Protein AF-A0A455UG55-F1 (afdb_monomer_lite)

pLDDT: mean 79.43, std 14.56, range [36.78, 97.62]

Foldseek 3Di:
DVVVVVVLLVVQLVLVVVVLVVVVDVVSNVVVVVQLPDQLQHSNNDDDDPVCVPLVVVLSVVLVVLSVQLVVCVPPVVVSNVVSVVVSSCSNPPCSVVSVDDD

Radius of gyration: 14.5 Å; chains: 1; bounding box: 33×28×46 Å

Structure (mmCIF, N/CA/C/O backbone):
data_AF-A0A455UG55-F1
#
_entry.id   AF-A0A455UG55-F1
#
loop_
_atom_site.group_PDB
_atom_site.id
_atom_site.type_symbol
_atom_site.label_atom_id
_atom_site.label_alt_id
_atom_site.label_comp_id
_atom_site.label_asym_id
_atom_site.label_entity_id
_atom_site.label_seq_id
_atom_site.pdbx_PDB_ins_code
_atom_site.Cartn_x
_atom_site.Cartn_y
_atom_site.Cartn_z
_atom_site.occupancy
_atom_site.B_iso_or_equiv
_atom_site.auth_seq_id
_atom_site.auth_comp_id
_atom_site.auth_asym_id
_atom_site.auth_atom_id
_atom_site.pdbx_PDB_model_num
ATOM 1 N N . MET A 1 1 ? 17.980 0.958 -9.194 1.00 69.69 1 MET A N 1
ATOM 2 C CA . MET A 1 1 ? 16.726 0.308 -9.623 1.00 69.69 1 MET A CA 1
ATOM 3 C C . MET A 1 1 ? 16.482 -0.953 -8.818 1.00 69.69 1 MET A C 1
ATOM 5 O O . MET A 1 1 ? 15.666 -0.880 -7.921 1.00 69.69 1 MET A O 1
ATOM 9 N N . GLU A 1 2 ? 17.224 -2.048 -9.005 1.00 73.00 2 GLU A N 1
ATOM 10 C CA . GLU A 1 2 ? 17.008 -3.285 -8.218 1.00 73.00 2 GLU A CA 1
ATOM 11 C C . GLU A 1 2 ? 17.113 -3.068 -6.691 1.00 73.00 2 GLU A C 1
ATOM 13 O O . GLU A 1 2 ? 16.204 -3.415 -5.941 1.00 73.00 2 GLU A O 1
ATOM 18 N N . SER A 1 3 ? 18.165 -2.381 -6.221 1.00 83.06 3 SER A N 1
ATOM 19 C CA . SER A 1 3 ? 18.299 -2.010 -4.799 1.00 83.06 3 SER A CA 1
ATOM 20 C C . SER A 1 3 ? 17.151 -1.130 -4.288 1.00 83.06 3 SER A C 1
ATOM 22 O O . SER A 1 3 ? 16.784 -1.239 -3.120 1.00 83.06 3 SER A O 1
ATOM 24 N N . ASP A 1 4 ? 16.598 -0.260 -5.136 1.00 83.62 4 ASP A N 1
ATOM 25 C CA . ASP A 1 4 ? 15.487 0.622 -4.760 1.00 83.62 4 ASP A CA 1
ATOM 26 C C . ASP A 1 4 ? 14.188 -0.183 -4.636 1.00 83.62 4 ASP A C 1
ATOM 28 O O . ASP A 1 4 ? 13.393 0.061 -3.734 1.00 83.62 4 ASP A O 1
ATOM 32 N N . ILE A 1 5 ? 13.993 -1.181 -5.506 1.00 80.81 5 ILE A N 1
ATOM 33 C CA . ILE A 1 5 ? 12.843 -2.086 -5.449 1.00 80.81 5 ILE A CA 1
ATOM 34 C C . ILE A 1 5 ? 12.898 -2.961 -4.191 1.00 80.81 5 ILE A C 1
ATOM 36 O O . ILE A 1 5 ? 11.881 -3.126 -3.514 1.00 80.81 5 ILE A O 1
ATOM 40 N N . ASN A 1 6 ? 14.075 -3.480 -3.836 1.00 81.75 6 ASN A N 1
ATOM 41 C CA . ASN A 1 6 ? 14.252 -4.248 -2.601 1.00 81.75 6 ASN A CA 1
ATOM 42 C C . ASN A 1 6 ? 13.934 -3.389 -1.371 1.00 81.75 6 ASN A C 1
ATOM 44 O O . ASN A 1 6 ? 13.143 -3.794 -0.520 1.00 81.75 6 ASN A O 1
ATOM 48 N N . GLN A 1 7 ? 14.465 -2.164 -1.320 1.00 87.50 7 GLN A N 1
ATOM 49 C CA . GLN A 1 7 ? 14.166 -1.233 -0.235 1.00 87.50 7 GLN A CA 1
ATOM 50 C C . GLN A 1 7 ? 12.671 -0.884 -0.172 1.00 87.50 7 GLN A C 1
ATOM 52 O O . GLN A 1 7 ? 12.086 -0.828 0.910 1.00 87.50 7 GLN A O 1
ATOM 57 N N . TRP A 1 8 ? 12.027 -0.672 -1.322 1.00 88.94 8 TRP A N 1
ATOM 58 C CA . TRP A 1 8 ? 10.591 -0.414 -1.372 1.00 88.94 8 TRP A CA 1
ATOM 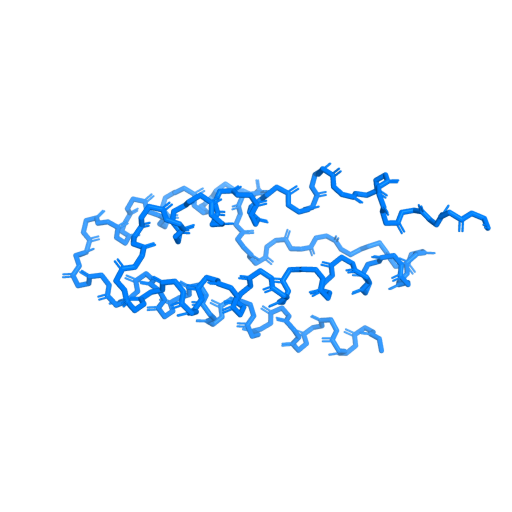59 C C . TRP A 1 8 ? 9.773 -1.619 -0.896 1.00 88.94 8 TRP A C 1
ATOM 61 O O . TRP A 1 8 ? 8.800 -1.441 -0.168 1.00 88.94 8 TRP A O 1
ATOM 71 N N . SER A 1 9 ? 10.186 -2.841 -1.236 1.00 84.25 9 SER A N 1
ATOM 72 C CA . SER A 1 9 ? 9.519 -4.074 -0.797 1.00 84.25 9 SER A CA 1
ATOM 73 C C . SER A 1 9 ? 9.530 -4.217 0.727 1.00 84.25 9 SER A C 1
ATOM 75 O O . SER A 1 9 ? 8.508 -4.570 1.320 1.00 84.25 9 SER A O 1
ATOM 77 N N . GLU A 1 10 ? 10.644 -3.869 1.379 1.00 87.50 10 GLU A N 1
ATOM 78 C CA . GLU A 1 10 ? 10.733 -3.821 2.845 1.00 87.50 10 GLU A CA 1
ATOM 79 C C . GLU A 1 10 ? 9.774 -2.780 3.443 1.00 87.50 10 GLU A C 1
ATOM 81 O O . GLU A 1 10 ? 9.049 -3.071 4.398 1.00 87.50 10 GLU A O 1
ATOM 86 N N . LEU A 1 11 ? 9.721 -1.575 2.861 1.00 90.75 11 LEU A N 1
ATOM 87 C CA . 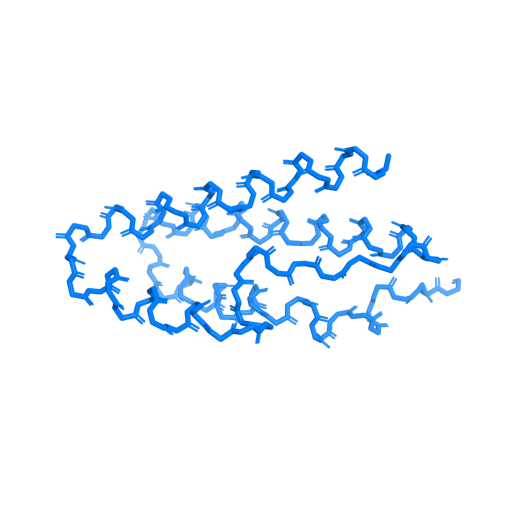LEU A 1 11 ? 8.807 -0.512 3.296 1.00 90.75 11 LEU A CA 1
ATOM 88 C C . LEU A 1 11 ? 7.339 -0.910 3.124 1.00 90.75 11 LEU A C 1
ATOM 90 O O . LEU A 1 11 ? 6.520 -0.656 4.006 1.00 90.75 11 LEU A O 1
ATOM 94 N N . ASN A 1 12 ? 7.015 -1.556 2.009 1.00 88.25 12 ASN A N 1
ATOM 95 C CA . ASN A 1 12 ? 5.689 -2.066 1.708 1.00 88.25 12 ASN A CA 1
ATOM 96 C C . ASN A 1 12 ? 5.251 -3.108 2.750 1.00 88.25 12 ASN A C 1
ATOM 98 O O . ASN A 1 12 ? 4.200 -2.952 3.375 1.00 88.25 12 ASN A O 1
ATOM 102 N N . ALA A 1 13 ? 6.093 -4.107 3.032 1.00 87.12 13 ALA A N 1
ATOM 103 C CA . ALA A 1 13 ? 5.811 -5.098 4.071 1.00 87.12 13 ALA A CA 1
ATOM 104 C C . ALA A 1 13 ? 5.573 -4.436 5.442 1.00 87.12 13 ALA A C 1
ATOM 106 O O . ALA A 1 13 ? 4.623 -4.773 6.155 1.00 87.12 13 ALA A O 1
ATOM 107 N N . HIS A 1 14 ? 6.393 -3.441 5.787 1.00 90.50 14 HIS A N 1
ATOM 108 C CA . HIS A 1 14 ? 6.267 -2.702 7.040 1.00 90.50 14 HIS A CA 1
ATOM 109 C C . HIS A 1 14 ? 4.956 -1.902 7.129 1.00 90.50 14 HIS A C 1
ATOM 111 O O . HIS A 1 14 ? 4.278 -1.942 8.158 1.00 90.50 14 HIS A O 1
ATOM 117 N N . PHE A 1 15 ? 4.561 -1.214 6.052 1.00 91.12 15 PHE A N 1
ATOM 118 C CA . PHE A 1 15 ? 3.306 -0.461 5.981 1.00 91.12 15 PHE A CA 1
ATOM 119 C C . PHE A 1 15 ? 2.092 -1.359 6.250 1.00 91.12 15 PHE A C 1
ATOM 121 O O . PHE A 1 15 ? 1.252 -1.041 7.097 1.00 91.12 15 PHE A O 1
ATOM 128 N N . HIS A 1 16 ? 2.031 -2.515 5.587 1.00 89.44 16 HIS A N 1
ATOM 129 C CA . HIS A 1 16 ? 0.944 -3.473 5.775 1.00 89.44 16 HIS A CA 1
ATOM 130 C C . HIS A 1 16 ? 0.912 -4.060 7.192 1.00 89.44 16 HIS A C 1
ATOM 132 O O . HIS A 1 16 ? -0.176 -4.177 7.763 1.00 89.44 16 HIS A O 1
ATOM 138 N N . SER A 1 17 ? 2.073 -4.375 7.783 1.00 86.81 17 SER A N 1
ATOM 139 C CA . SER A 1 17 ? 2.144 -4.869 9.167 1.00 86.81 17 SER A CA 1
ATOM 140 C C . SER A 1 17 ? 1.556 -3.860 10.148 1.00 86.81 17 SER A C 1
ATOM 142 O O . SER A 1 17 ? 0.672 -4.215 10.921 1.00 86.81 17 SER A O 1
ATOM 144 N N . ILE A 1 18 ? 1.956 -2.583 10.062 1.00 90.44 18 ILE A N 1
ATOM 145 C CA . ILE A 1 18 ? 1.463 -1.536 10.972 1.00 90.44 18 ILE A CA 1
ATOM 146 C C . ILE A 1 18 ? -0.063 -1.432 10.928 1.00 90.44 18 ILE A C 1
ATOM 148 O O . ILE A 1 18 ? -0.703 -1.301 11.974 1.00 90.44 18 ILE A O 1
ATOM 152 N N . ILE A 1 19 ? -0.663 -1.489 9.734 1.00 87.31 19 ILE A N 1
ATOM 153 C CA . ILE A 1 19 ? -2.121 -1.421 9.593 1.00 87.31 19 ILE A CA 1
ATOM 154 C C . ILE A 1 19 ? -2.776 -2.585 10.336 1.00 87.31 19 ILE A C 1
ATOM 156 O O . ILE A 1 19 ? -3.702 -2.354 11.111 1.00 87.31 19 ILE A O 1
ATOM 160 N N . ILE A 1 20 ? -2.285 -3.812 10.145 1.00 84.38 20 ILE A N 1
ATOM 161 C CA . ILE A 1 20 ? -2.833 -5.012 10.791 1.00 84.38 20 ILE A CA 1
ATOM 162 C C . ILE A 1 20 ? -2.664 -4.932 12.314 1.00 84.38 20 ILE A C 1
ATOM 164 O O . ILE A 1 20 ? -3.633 -5.133 13.051 1.00 84.38 20 ILE A O 1
ATOM 168 N N . ASP A 1 21 ? -1.469 -4.570 12.779 1.00 84.44 21 ASP A N 1
ATOM 169 C CA . ASP A 1 21 ? -1.125 -4.476 14.201 1.00 84.44 21 ASP A CA 1
ATOM 170 C C . ASP A 1 21 ? -1.959 -3.403 14.923 1.00 84.44 21 ASP A C 1
ATOM 172 O O . ASP A 1 21 ? -2.332 -3.564 16.089 1.00 84.44 21 ASP A O 1
ATOM 176 N N . SER A 1 22 ? -2.334 -2.326 14.221 1.00 84.50 22 SER A N 1
ATOM 177 C CA . SER A 1 22 ? -3.141 -1.231 14.777 1.00 84.50 22 SER A CA 1
ATOM 178 C C . SER A 1 22 ? -4.605 -1.593 15.071 1.00 84.50 22 SER A C 1
ATOM 180 O O . SER A 1 22 ? -5.263 -0.891 15.838 1.00 84.50 22 SER A O 1
ATOM 182 N N . ILE A 1 23 ? -5.128 -2.692 14.508 1.00 79.94 23 ILE A N 1
ATOM 183 C CA . ILE A 1 23 ? -6.534 -3.107 14.672 1.00 79.94 23 ILE A CA 1
ATOM 184 C C . ILE A 1 23 ? -6.817 -3.580 16.111 1.00 79.94 23 ILE A C 1
ATOM 186 O O . ILE A 1 23 ? -7.965 -3.559 16.557 1.00 79.94 23 ILE A O 1
ATOM 190 N N . GLY A 1 24 ? -5.793 -4.022 16.854 1.00 73.56 24 GLY A N 1
ATOM 191 C CA . GLY A 1 24 ? -5.934 -4.473 18.246 1.00 73.56 24 GLY A CA 1
ATOM 192 C C . GLY A 1 24 ? -6.777 -5.745 18.429 1.00 73.56 24 GLY A C 1
ATOM 193 O O . GLY A 1 24 ? -7.130 -6.093 19.555 1.00 73.56 24 GLY A O 1
ATOM 194 N N . SER A 1 25 ? -7.109 -6.450 17.338 1.00 76.81 25 SER A N 1
ATOM 195 C CA . SER A 1 25 ? -7.880 -7.697 17.340 1.00 76.81 25 SER A CA 1
ATOM 196 C C . SER A 1 25 ? -7.061 -8.836 16.742 1.00 76.81 25 SER A C 1
ATOM 198 O O . SER A 1 25 ? -6.901 -8.927 15.523 1.00 76.81 25 SER A O 1
ATOM 200 N N . GLY A 1 26 ? -6.597 -9.748 17.601 1.00 71.38 26 GLY A N 1
ATOM 201 C CA . GLY A 1 26 ? -5.838 -10.930 17.175 1.00 71.38 26 GLY A CA 1
ATOM 202 C C . GLY A 1 26 ? -6.605 -11.824 16.193 1.00 71.38 26 GLY A C 1
ATOM 203 O O . GLY A 1 26 ? -6.009 -12.409 15.302 1.00 71.38 26 GLY A O 1
ATOM 204 N N . VAL A 1 27 ? -7.941 -11.854 16.268 1.00 75.69 27 VAL A N 1
ATOM 205 C CA . VAL A 1 27 ? -8.780 -12.641 15.345 1.00 75.69 27 VAL A CA 1
ATOM 206 C C . VAL A 1 27 ? -8.726 -12.094 13.915 1.00 75.69 27 VAL A C 1
ATOM 208 O O . VAL A 1 27 ? -8.710 -12.869 12.958 1.00 75.69 27 VAL A O 1
ATOM 211 N N . VAL A 1 28 ? -8.704 -10.765 13.762 1.00 73.44 28 VAL A N 1
ATOM 212 C CA . VAL A 1 28 ? -8.592 -10.116 12.446 1.00 73.44 28 VAL A CA 1
ATOM 213 C C . VAL A 1 28 ? -7.183 -10.306 11.891 1.00 73.44 28 VAL A C 1
ATOM 215 O O . VAL A 1 28 ? -7.046 -10.685 10.730 1.00 73.44 28 VAL A O 1
ATOM 218 N N . ALA A 1 29 ? -6.157 -10.136 12.729 1.00 72.38 29 ALA A N 1
ATOM 219 C CA . ALA A 1 29 ? -4.771 -10.399 12.348 1.00 72.38 29 ALA A CA 1
ATOM 220 C C . ALA A 1 29 ? -4.578 -11.849 11.867 1.00 72.38 29 ALA A C 1
ATOM 222 O O . ALA A 1 29 ? -4.053 -12.067 10.780 1.00 72.38 29 ALA A O 1
ATOM 223 N N . ASP A 1 30 ? -5.111 -12.833 12.596 1.00 71.81 30 ASP A N 1
ATOM 224 C CA . ASP A 1 30 ? -5.050 -14.249 12.222 1.00 71.81 30 ASP A CA 1
ATOM 225 C C . ASP A 1 30 ? -5.787 -14.554 10.908 1.00 71.81 30 ASP A C 1
ATOM 227 O O . ASP A 1 30 ? -5.355 -15.399 10.120 1.00 71.81 30 ASP A O 1
ATOM 231 N N . ALA A 1 31 ? -6.925 -13.899 10.656 1.00 73.44 31 ALA A N 1
ATOM 232 C CA . ALA A 1 31 ? -7.664 -14.061 9.404 1.00 73.44 31 ALA A CA 1
ATOM 233 C C . ALA A 1 31 ? -6.888 -13.498 8.206 1.00 73.44 31 ALA A C 1
ATOM 235 O O . ALA A 1 31 ? -6.846 -14.142 7.156 1.00 73.44 31 ALA A O 1
ATOM 236 N N . ILE A 1 32 ? -6.241 -12.343 8.379 1.00 72.31 32 ILE A N 1
ATOM 237 C CA . ILE A 1 32 ? -5.397 -11.726 7.352 1.00 72.31 32 ILE A CA 1
ATOM 238 C C . ILE A 1 32 ? -4.133 -12.562 7.124 1.00 72.31 32 ILE A C 1
ATOM 240 O O . ILE A 1 32 ? -3.807 -12.855 5.979 1.00 72.31 32 ILE A O 1
ATOM 244 N N . ALA A 1 33 ? -3.473 -13.032 8.185 1.00 69.75 33 ALA A N 1
ATOM 245 C CA . ALA A 1 33 ? -2.292 -13.890 8.083 1.00 69.75 33 ALA A CA 1
ATOM 246 C C . ALA A 1 33 ? -2.586 -15.186 7.310 1.00 69.75 33 ALA A C 1
ATOM 248 O O . ALA A 1 33 ? -1.807 -15.587 6.449 1.00 69.75 33 ALA A O 1
ATOM 249 N N . ARG A 1 34 ? -3.750 -15.811 7.543 1.00 65.06 34 ARG A N 1
ATOM 250 C CA . ARG A 1 34 ? -4.195 -16.974 6.756 1.00 65.06 34 ARG A CA 1
ATOM 251 C C . ARG A 1 34 ? -4.443 -16.637 5.286 1.00 65.06 34 ARG A C 1
ATOM 253 O O . ARG A 1 34 ? -4.114 -17.452 4.431 1.00 65.06 34 ARG A O 1
ATOM 260 N N . ASN A 1 35 ? -5.005 -15.465 4.990 1.00 63.91 35 ASN A N 1
ATOM 261 C CA . ASN A 1 35 ? -5.225 -15.010 3.615 1.00 63.91 35 ASN A CA 1
ATOM 262 C C . ASN A 1 35 ? -3.898 -14.735 2.882 1.00 63.91 35 ASN A C 1
ATOM 264 O O . ASN A 1 35 ? -3.738 -15.124 1.729 1.00 63.91 35 ASN A O 1
ATOM 268 N N . ASN A 1 36 ? -2.926 -14.149 3.582 1.00 63.34 36 ASN A N 1
ATOM 269 C CA . ASN A 1 36 ? -1.581 -13.885 3.069 1.00 63.34 36 ASN A CA 1
ATOM 270 C C . ASN A 1 36 ? -0.725 -15.160 2.954 1.00 63.34 36 ASN A C 1
ATOM 272 O O . ASN A 1 36 ? 0.351 -15.125 2.376 1.00 63.34 36 ASN A O 1
ATOM 276 N N . HIS A 1 37 ? -1.178 -16.306 3.470 1.00 51.91 37 HIS A N 1
ATOM 277 C CA . HIS A 1 37 ? -0.454 -17.573 3.330 1.00 51.91 37 HIS A CA 1
ATOM 278 C C . HIS A 1 37 ? -0.611 -18.219 1.942 1.00 51.91 37 HIS A C 1
ATOM 280 O O . HIS A 1 37 ? -0.003 -19.257 1.673 1.00 51.91 37 HIS A O 1
ATOM 286 N N . LEU A 1 38 ? -1.415 -17.618 1.058 1.00 43.03 38 LEU A N 1
ATOM 287 C CA . LEU A 1 38 ? -1.465 -17.992 -0.347 1.00 43.03 38 LEU A CA 1
ATOM 288 C C . LEU A 1 38 ? -0.280 -17.340 -1.083 1.00 43.03 38 LEU A C 1
ATOM 290 O O . LEU A 1 38 ? -0.203 -16.106 -1.123 1.00 43.03 38 LEU A O 1
ATOM 294 N N . PRO A 1 39 ? 0.623 -18.130 -1.699 1.00 36.78 39 PRO A N 1
ATOM 295 C CA . PRO A 1 39 ? 1.614 -17.569 -2.609 1.00 36.78 39 PRO A CA 1
ATOM 296 C C . PRO A 1 39 ? 0.834 -16.824 -3.701 1.00 36.78 39 PRO A C 1
ATOM 298 O O . PRO A 1 39 ? -0.223 -17.303 -4.105 1.00 36.78 39 PRO A O 1
ATOM 301 N N . PHE A 1 40 ? 1.293 -15.648 -4.129 1.00 40.25 40 PHE A N 1
ATOM 302 C CA . PHE A 1 40 ? 0.611 -14.716 -5.056 1.00 40.25 40 PHE A CA 1
ATOM 303 C C . PHE A 1 40 ? -0.430 -13.748 -4.457 1.00 40.25 40 PHE A C 1
ATOM 305 O O . PHE A 1 40 ? -0.851 -12.842 -5.170 1.00 40.25 40 PHE A O 1
ATOM 312 N N . ALA A 1 41 ? -0.841 -13.884 -3.188 1.00 41.94 41 ALA A N 1
ATOM 313 C CA . ALA A 1 41 ? -1.805 -12.965 -2.549 1.00 41.94 41 ALA A CA 1
ATOM 314 C C . ALA A 1 41 ? -1.195 -12.076 -1.453 1.00 41.94 41 ALA A C 1
ATOM 316 O O . ALA A 1 41 ? -1.861 -11.183 -0.926 1.00 41.94 41 ALA A O 1
ATOM 317 N N . ALA A 1 42 ? 0.049 -12.346 -1.074 1.00 53.81 42 ALA A N 1
ATOM 318 C CA . ALA A 1 42 ? 0.720 -11.643 -0.003 1.00 53.81 42 ALA A CA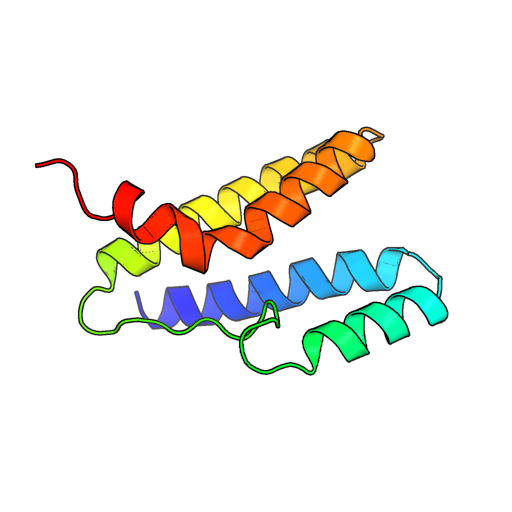 1
ATOM 319 C C . ALA A 1 42 ? 1.344 -10.340 -0.523 1.00 53.81 42 ALA A C 1
ATOM 321 O O . ALA A 1 42 ? 1.925 -10.309 -1.608 1.00 53.81 42 ALA A O 1
ATOM 322 N N . ALA A 1 43 ? 1.215 -9.259 0.253 1.00 53.09 43 ALA A N 1
ATOM 323 C CA . ALA A 1 43 ? 1.748 -7.942 -0.106 1.00 53.09 43 ALA A CA 1
ATOM 324 C C . ALA A 1 43 ? 3.272 -7.955 -0.354 1.00 53.09 43 ALA A C 1
ATOM 326 O O . ALA A 1 43 ? 3.793 -7.069 -1.016 1.00 53.09 43 ALA A O 1
ATOM 327 N N . ASP A 1 44 ? 3.975 -8.963 0.160 1.00 56.06 44 ASP A N 1
ATOM 328 C CA . ASP A 1 44 ? 5.416 -9.194 0.039 1.00 56.06 44 ASP A CA 1
ATOM 329 C C . ASP A 1 44 ? 5.823 -10.017 -1.203 1.00 56.06 44 ASP A C 1
ATOM 331 O O . ASP A 1 44 ? 7.010 -10.140 -1.497 1.00 56.06 44 ASP A O 1
ATOM 335 N N . SER A 1 45 ? 4.869 -10.563 -1.963 1.00 56.31 45 SER A N 1
ATOM 336 C CA . SER A 1 45 ? 5.130 -11.392 -3.146 1.00 56.31 45 SER A CA 1
ATOM 337 C C . SER A 1 45 ? 5.138 -10.552 -4.425 1.00 56.31 45 SER A C 1
ATOM 339 O O . SER A 1 45 ? 4.287 -10.713 -5.302 1.00 56.31 45 SER A O 1
ATOM 341 N N . ILE A 1 46 ? 6.096 -9.632 -4.532 1.00 62.38 46 ILE A N 1
ATOM 342 C CA . ILE A 1 46 ? 6.289 -8.827 -5.742 1.00 62.38 46 ILE A CA 1
ATOM 343 C C . ILE A 1 46 ? 7.187 -9.613 -6.693 1.00 62.38 46 ILE A C 1
ATOM 345 O O . ILE A 1 46 ? 8.373 -9.798 -6.436 1.00 62.38 46 ILE A O 1
ATOM 349 N N . ILE A 1 47 ? 6.611 -10.087 -7.795 1.00 65.38 47 ILE A N 1
ATOM 350 C CA . ILE A 1 47 ? 7.386 -10.628 -8.912 1.00 65.38 47 ILE A CA 1
ATOM 351 C C . ILE A 1 47 ? 7.844 -9.433 -9.747 1.00 65.38 47 ILE A C 1
ATOM 353 O O . ILE A 1 47 ? 7.004 -8.699 -10.276 1.00 65.38 47 ILE A O 1
ATOM 357 N N . ILE A 1 48 ? 9.159 -9.237 -9.812 1.00 71.38 48 ILE A N 1
ATOM 358 C CA . ILE A 1 48 ? 9.805 -8.203 -10.621 1.00 71.38 48 ILE A CA 1
ATOM 359 C C . ILE A 1 48 ? 10.181 -8.833 -11.955 1.00 71.38 48 ILE A C 1
ATOM 361 O O . ILE A 1 48 ? 10.734 -9.932 -12.001 1.00 71.38 48 ILE A O 1
ATOM 365 N N . ASP A 1 49 ? 9.845 -8.136 -13.030 1.00 75.12 49 ASP A N 1
ATOM 366 C CA . ASP A 1 49 ? 10.312 -8.459 -14.369 1.00 75.12 49 ASP A CA 1
ATOM 367 C C . ASP A 1 49 ? 11.645 -7.739 -14.610 1.00 75.12 49 ASP A C 1
ATOM 369 O O . ASP A 1 49 ? 11.670 -6.536 -14.881 1.00 75.12 49 ASP A O 1
ATOM 373 N N . ASP A 1 50 ? 12.757 -8.462 -14.460 1.00 76.56 50 ASP A N 1
ATOM 374 C CA . ASP A 1 50 ? 14.105 -7.909 -14.648 1.00 76.56 50 ASP A CA 1
ATOM 375 C C . ASP A 1 50 ? 14.359 -7.456 -16.098 1.00 76.56 50 ASP A C 1
ATOM 377 O O . ASP A 1 50 ? 15.242 -6.627 -16.336 1.00 76.56 50 ASP A O 1
ATOM 381 N N . ASP A 1 51 ? 13.564 -7.945 -17.059 1.00 81.94 51 ASP A N 1
ATOM 382 C CA . ASP A 1 51 ? 13.642 -7.543 -18.465 1.00 81.94 51 ASP A CA 1
ATOM 383 C C . ASP A 1 51 ? 12.972 -6.172 -18.723 1.00 81.94 51 ASP A C 1
ATOM 385 O O . ASP A 1 51 ? 13.222 -5.558 -19.763 1.00 81.94 51 ASP A O 1
ATOM 389 N N . ASP A 1 52 ? 12.162 -5.654 -17.784 1.00 81.31 52 ASP A N 1
ATOM 390 C CA . ASP A 1 52 ? 11.437 -4.376 -17.905 1.00 81.31 52 ASP A CA 1
ATOM 391 C C . ASP A 1 52 ? 11.341 -3.614 -16.565 1.00 81.31 52 ASP A C 1
ATOM 393 O O . ASP A 1 52 ? 10.269 -3.322 -16.020 1.00 81.31 52 ASP A O 1
ATOM 397 N N . LEU A 1 53 ? 12.507 -3.254 -16.023 1.00 81.56 53 LEU A N 1
ATOM 398 C CA . LEU A 1 53 ? 12.612 -2.542 -14.746 1.00 81.56 53 LEU A CA 1
ATOM 399 C C . LEU A 1 53 ? 11.929 -1.162 -14.739 1.00 81.56 53 LEU A C 1
ATOM 401 O O . LEU A 1 53 ? 11.573 -0.670 -13.668 1.00 81.56 53 LE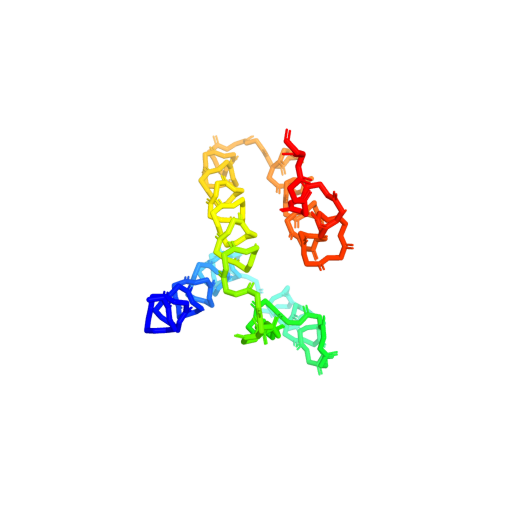U A O 1
ATOM 405 N N . GLU A 1 54 ? 11.757 -0.506 -15.892 1.00 82.94 54 GLU A N 1
ATOM 406 C CA . GLU A 1 54 ? 11.090 0.800 -15.960 1.00 82.94 54 GLU A CA 1
ATOM 407 C C . GLU A 1 54 ? 9.589 0.671 -15.679 1.00 82.94 54 GLU A C 1
ATOM 409 O O . GLU A 1 54 ? 9.054 1.394 -14.829 1.00 82.94 54 GLU A O 1
ATOM 414 N N . ARG A 1 55 ? 8.916 -0.282 -16.336 1.00 81.62 55 ARG A N 1
ATOM 415 C CA . ARG A 1 55 ? 7.503 -0.585 -16.083 1.00 81.62 55 ARG A CA 1
ATOM 416 C C . ARG A 1 55 ? 7.282 -1.010 -14.637 1.00 81.62 55 ARG A C 1
ATOM 418 O O . ARG A 1 55 ? 6.337 -0.553 -13.987 1.00 81.62 55 ARG A O 1
ATOM 425 N N . GLU A 1 56 ? 8.178 -1.841 -14.113 1.00 81.56 56 GLU A N 1
ATOM 426 C CA . GLU A 1 56 ? 8.148 -2.262 -12.715 1.00 81.56 56 GLU A CA 1
ATOM 427 C C . GLU A 1 56 ? 8.263 -1.063 -11.770 1.00 81.56 56 GLU A C 1
ATOM 429 O O . GLU A 1 56 ? 7.468 -0.931 -10.840 1.00 81.56 56 GLU A O 1
ATOM 434 N N . PHE A 1 57 ? 9.149 -0.109 -12.053 1.00 84.06 57 PHE A N 1
ATOM 435 C CA . PHE A 1 57 ? 9.277 1.099 -11.242 1.00 84.06 57 PHE A CA 1
ATOM 436 C C . PHE A 1 57 ? 8.014 1.977 -11.276 1.00 84.06 57 PHE A C 1
ATOM 438 O O . PHE A 1 57 ? 7.560 2.436 -10.224 1.00 84.06 57 PHE A O 1
ATOM 445 N N . LYS A 1 58 ? 7.389 2.164 -12.450 1.00 85.75 58 LYS A N 1
ATOM 446 C CA . LYS A 1 58 ? 6.109 2.894 -12.588 1.00 85.75 58 LYS A CA 1
ATOM 447 C C . LYS A 1 58 ? 4.995 2.231 -11.763 1.00 85.75 58 LYS A C 1
ATOM 449 O O . LYS A 1 58 ? 4.219 2.917 -11.092 1.00 85.75 58 LYS A O 1
ATOM 454 N N . LYS A 1 59 ? 4.953 0.895 -11.740 1.00 85.31 59 LYS A N 1
ATOM 455 C CA . LYS A 1 59 ? 4.019 0.115 -10.911 1.00 85.31 59 LYS A CA 1
ATOM 456 C C . LYS A 1 59 ? 4.219 0.385 -9.418 1.00 85.31 59 LYS A C 1
ATOM 458 O O . LYS A 1 59 ? 3.240 0.625 -8.708 1.00 85.31 59 LYS A O 1
ATOM 463 N N . LEU A 1 60 ? 5.466 0.408 -8.944 1.00 87.19 60 LEU A N 1
ATOM 464 C CA . LEU A 1 60 ? 5.770 0.704 -7.538 1.00 87.19 60 LEU A CA 1
ATOM 465 C C . LEU A 1 60 ? 5.438 2.153 -7.159 1.00 87.19 60 LEU A C 1
ATOM 467 O O . LEU A 1 60 ? 4.942 2.402 -6.062 1.00 87.19 60 LEU A O 1
ATOM 471 N N . GLN A 1 61 ? 5.634 3.112 -8.068 1.00 89.12 61 GLN A N 1
ATOM 472 C CA . GLN A 1 61 ? 5.221 4.503 -7.850 1.00 89.12 61 GLN A CA 1
ATOM 473 C C . GLN A 1 61 ? 3.704 4.627 -7.659 1.00 89.12 61 GLN A C 1
ATOM 475 O O . GLN A 1 61 ? 3.256 5.325 -6.746 1.00 89.12 61 GLN A O 1
ATOM 480 N N . LEU A 1 62 ? 2.908 3.919 -8.469 1.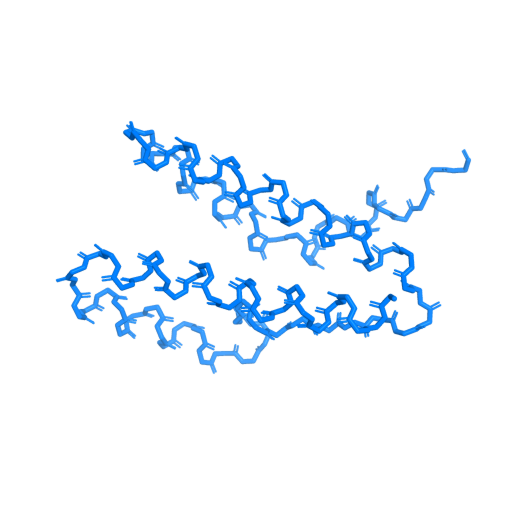00 90.31 62 LEU A N 1
ATOM 481 C CA . LEU A 1 62 ? 1.453 3.871 -8.308 1.00 90.31 62 LEU A CA 1
ATOM 482 C C . LEU A 1 62 ? 1.053 3.232 -6.968 1.00 90.31 62 LEU A C 1
ATOM 484 O O . LEU A 1 62 ? 0.199 3.767 -6.257 1.00 90.31 62 LEU A O 1
ATOM 488 N N . ALA A 1 63 ? 1.701 2.127 -6.590 1.00 90.50 63 ALA A N 1
ATOM 489 C CA . ALA A 1 63 ? 1.471 1.468 -5.305 1.00 90.50 63 ALA A CA 1
ATOM 490 C C . ALA A 1 63 ? 1.784 2.391 -4.120 1.00 90.50 63 ALA A C 1
ATOM 492 O O . ALA A 1 63 ? 0.967 2.516 -3.205 1.00 90.50 63 ALA A O 1
ATOM 493 N N . GLN A 1 64 ? 2.902 3.119 -4.179 1.00 93.31 64 GLN A N 1
ATOM 494 C CA . GLN A 1 64 ? 3.254 4.105 -3.163 1.00 93.31 64 GLN A CA 1
ATOM 495 C C . GLN A 1 64 ? 2.245 5.255 -3.099 1.00 93.31 64 GLN A C 1
ATOM 497 O O . GLN A 1 64 ? 1.867 5.686 -2.012 1.00 93.31 64 GLN A O 1
ATOM 502 N N . PHE A 1 65 ? 1.762 5.739 -4.244 1.00 95.12 65 PHE A N 1
ATOM 503 C CA . PHE A 1 65 ? 0.724 6.766 -4.263 1.00 95.12 65 PHE A CA 1
ATOM 504 C C . PHE A 1 65 ? -0.567 6.281 -3.586 1.00 95.12 65 PHE A C 1
ATOM 506 O O . PHE A 1 65 ? -1.179 7.020 -2.813 1.00 95.12 65 PHE A O 1
ATOM 513 N N . HIS A 1 66 ? -0.951 5.018 -3.796 1.00 94.75 66 HIS A N 1
ATOM 514 C CA . HIS A 1 66 ? -2.075 4.420 -3.077 1.00 94.75 66 HIS A CA 1
ATOM 515 C C . HIS A 1 66 ? -1.827 4.380 -1.561 1.00 94.75 66 HIS A C 1
ATOM 517 O O . HIS A 1 66 ? -2.745 4.727 -0.817 1.00 94.75 66 HIS A O 1
ATOM 523 N N . HIS A 1 67 ? -0.620 4.037 -1.087 1.00 95.38 67 HIS A N 1
ATOM 524 C CA . HIS A 1 67 ? -0.288 4.075 0.348 1.00 95.38 67 HIS A CA 1
ATOM 525 C C . HIS A 1 67 ? -0.545 5.451 0.970 1.00 95.38 67 HIS A C 1
ATOM 527 O O . HIS A 1 67 ? -1.172 5.537 2.027 1.00 95.38 67 HIS A O 1
ATOM 533 N N . GLU A 1 68 ? -0.141 6.530 0.296 1.00 97.19 68 GLU A N 1
ATOM 534 C CA . GLU A 1 68 ? -0.382 7.899 0.768 1.00 97.19 68 GLU A CA 1
ATOM 535 C C . GLU A 1 68 ? -1.882 8.215 0.870 1.00 97.19 68 GLU A C 1
ATOM 537 O O . GLU A 1 68 ? -2.348 8.773 1.868 1.00 97.19 68 GLU A O 1
ATOM 542 N N . LEU A 1 69 ? -2.672 7.818 -0.134 1.00 97.62 69 LEU A N 1
ATOM 543 C CA . LEU A 1 69 ? -4.124 8.020 -0.122 1.00 97.62 69 LEU A CA 1
ATOM 544 C C . LEU A 1 69 ? -4.815 7.196 0.970 1.00 97.62 69 LEU A C 1
ATOM 546 O O . LEU A 1 69 ? -5.730 7.697 1.633 1.00 97.62 69 LEU A O 1
ATOM 550 N N . ILE A 1 70 ? -4.380 5.951 1.175 1.00 96.25 70 ILE A N 1
ATOM 551 C CA . ILE A 1 70 ? -4.866 5.080 2.249 1.00 96.25 70 ILE A CA 1
ATOM 552 C C . ILE A 1 70 ? -4.565 5.736 3.595 1.00 96.25 70 ILE A C 1
ATOM 554 O O . ILE A 1 70 ? -5.483 5.938 4.387 1.00 96.25 70 ILE A O 1
ATOM 558 N N . PHE A 1 71 ? -3.317 6.150 3.824 1.00 95.62 71 PHE A N 1
ATOM 559 C CA . PHE A 1 71 ? -2.895 6.795 5.064 1.00 95.62 71 PHE A CA 1
ATOM 560 C C . PHE A 1 71 ? -3.707 8.059 5.372 1.00 95.62 71 PHE A C 1
ATOM 562 O O . PHE A 1 71 ? -4.161 8.253 6.501 1.00 95.62 71 PHE A O 1
ATOM 569 N N . GLN A 1 72 ? -3.956 8.903 4.369 1.00 96.75 72 GLN A N 1
ATOM 570 C CA . GLN A 1 72 ? -4.818 10.075 4.530 1.00 96.75 72 GLN A CA 1
ATOM 571 C C . GLN A 1 72 ? -6.251 9.687 4.925 1.00 96.75 72 GLN A C 1
ATOM 573 O O . GLN A 1 72 ? -6.833 10.320 5.808 1.00 96.75 72 GLN A O 1
ATOM 578 N N . SER A 1 73 ? -6.787 8.624 4.319 1.00 96.69 73 SER A N 1
ATOM 579 C CA . SER A 1 73 ? -8.152 8.133 4.555 1.00 96.69 73 SER A CA 1
ATOM 580 C C . SER A 1 73 ? -8.336 7.514 5.947 1.00 96.69 73 SER A C 1
ATOM 582 O O . SER A 1 73 ? -9.447 7.502 6.479 1.00 96.69 73 SER A O 1
ATOM 584 N N . LEU A 1 74 ? -7.258 7.051 6.593 1.00 91.75 74 LEU A N 1
ATOM 585 C CA . LEU A 1 74 ? -7.315 6.508 7.958 1.00 91.75 74 LEU A CA 1
ATOM 586 C C . LEU A 1 74 ? -7.772 7.542 9.008 1.00 91.75 74 LEU A C 1
ATOM 588 O O . LEU A 1 74 ? -8.152 7.164 10.114 1.00 91.75 74 LEU A O 1
ATOM 592 N N . LYS A 1 75 ? -7.829 8.839 8.670 1.00 92.12 75 LYS A N 1
ATOM 593 C CA . LYS A 1 75 ? -8.304 9.929 9.546 1.00 92.12 75 LYS A CA 1
ATOM 594 C C . LYS A 1 75 ? -9.836 10.069 9.611 1.00 92.12 75 LYS A C 1
ATOM 596 O O . LYS A 1 75 ? -10.345 11.166 9.824 1.00 92.12 75 LYS A O 1
ATOM 601 N N . GLY A 1 76 ? -10.571 8.969 9.445 1.00 92.81 76 GLY A N 1
ATOM 602 C CA . GLY A 1 76 ? -12.034 8.927 9.581 1.00 92.81 76 GLY A CA 1
ATOM 603 C C . GLY A 1 76 ? -12.808 8.601 8.301 1.00 92.81 76 GLY A C 1
ATOM 604 O O . GLY A 1 76 ? -14.034 8.566 8.332 1.00 92.81 76 GLY A O 1
ATOM 605 N N . GLU A 1 77 ? -12.131 8.302 7.193 1.00 96.94 77 GLU A N 1
ATOM 606 C CA . GLU A 1 77 ? -12.753 7.945 5.913 1.00 96.94 77 GLU A CA 1
ATOM 607 C C . GLU A 1 77 ? -12.695 6.424 5.677 1.00 96.94 77 GLU A C 1
ATOM 609 O O . GLU A 1 77 ? -12.189 5.950 4.661 1.00 96.94 77 GLU A O 1
ATOM 614 N N . GLY A 1 78 ? -13.214 5.631 6.622 1.00 92.31 78 GLY A N 1
ATOM 615 C CA . GLY A 1 78 ? -13.056 4.166 6.624 1.00 92.31 78 GLY A CA 1
ATOM 616 C C . GLY A 1 78 ? -13.504 3.468 5.331 1.00 92.31 78 GLY A C 1
ATOM 617 O O . GLY A 1 78 ? -12.789 2.614 4.816 1.00 92.31 78 GLY A O 1
ATOM 618 N N . ALA A 1 79 ? -14.634 3.882 4.749 1.00 95.69 79 ALA A N 1
ATOM 619 C CA . ALA A 1 79 ? -15.108 3.333 3.474 1.00 95.69 79 ALA A CA 1
ATOM 620 C C . ALA A 1 79 ? -14.151 3.639 2.308 1.00 95.69 79 ALA A C 1
ATOM 622 O O . ALA A 1 79 ? -13.928 2.796 1.441 1.00 95.69 79 ALA A O 1
ATOM 623 N N . ARG A 1 80 ? -13.547 4.836 2.299 1.00 96.81 80 ARG A N 1
ATOM 624 C CA . ARG A 1 80 ? -12.546 5.221 1.298 1.00 96.81 80 ARG A CA 1
ATOM 625 C C . ARG A 1 80 ? -11.274 4.395 1.471 1.00 96.81 80 ARG A C 1
ATOM 627 O O . ARG A 1 80 ? -10.766 3.872 0.484 1.00 96.81 80 ARG A O 1
ATOM 634 N N . ALA A 1 81 ? -10.803 4.237 2.709 1.00 95.06 81 ALA A N 1
ATOM 635 C CA . ALA A 1 81 ? -9.640 3.411 3.021 1.00 95.06 81 ALA A CA 1
ATOM 636 C C . ALA A 1 81 ? -9.842 1.953 2.571 1.00 95.06 81 ALA A C 1
ATOM 638 O O . ALA A 1 81 ? -8.959 1.386 1.933 1.00 95.06 81 ALA A O 1
ATOM 639 N N . GLU A 1 82 ? -11.018 1.367 2.824 1.00 93.81 82 GLU A N 1
ATOM 640 C CA . GLU A 1 82 ? -11.337 0.004 2.385 1.00 93.81 82 GLU A CA 1
ATOM 641 C C . GLU A 1 82 ? -11.295 -0.130 0.856 1.00 93.81 82 GLU A C 1
ATOM 643 O O . GLU A 1 82 ? -10.651 -1.040 0.331 1.00 93.81 82 GLU A O 1
ATOM 648 N N . MET A 1 83 ? -11.962 0.771 0.128 1.00 96.06 83 MET A N 1
ATOM 649 C CA . MET A 1 83 ? -12.000 0.696 -1.335 1.00 96.06 83 MET A CA 1
ATOM 650 C C . MET A 1 83 ? -10.616 0.916 -1.957 1.00 96.06 83 MET A C 1
ATOM 652 O O . MET A 1 83 ? -10.257 0.209 -2.896 1.00 96.06 83 MET A O 1
ATOM 656 N N . LEU A 1 84 ? -9.809 1.825 -1.400 1.00 95.12 84 LEU A N 1
ATOM 657 C CA . LEU A 1 84 ? -8.428 2.035 -1.841 1.00 95.12 84 LEU A CA 1
ATOM 658 C C . LEU A 1 84 ? -7.547 0.805 -1.597 1.00 95.12 84 LEU A C 1
ATOM 660 O O . LEU A 1 84 ? -6.779 0.444 -2.481 1.00 95.12 84 LEU A O 1
ATOM 664 N N . MET A 1 85 ? -7.677 0.132 -0.448 1.00 92.12 85 MET A N 1
ATOM 665 C CA . MET A 1 85 ? -6.936 -1.107 -0.165 1.00 92.12 85 MET A CA 1
ATOM 666 C C . MET A 1 85 ? -7.308 -2.238 -1.132 1.00 92.12 85 MET A C 1
ATOM 668 O O . MET A 1 85 ? -6.434 -2.982 -1.577 1.00 92.12 85 MET A O 1
ATOM 672 N N . ARG A 1 86 ? -8.593 -2.359 -1.495 1.00 90.50 86 ARG A N 1
ATOM 673 C CA . ARG A 1 86 ? -9.053 -3.341 -2.491 1.00 90.50 86 ARG A CA 1
ATOM 674 C C . ARG A 1 86 ? -8.485 -3.060 -3.878 1.00 90.50 86 ARG A C 1
ATOM 676 O O . ARG A 1 86 ? -8.065 -4.000 -4.543 1.00 90.50 86 ARG A O 1
ATOM 683 N N . GLU A 1 87 ? -8.455 -1.798 -4.302 1.00 91.06 87 GLU A N 1
ATOM 684 C CA . GLU A 1 87 ? -7.864 -1.438 -5.596 1.00 91.06 87 GLU A CA 1
ATOM 685 C C . GLU A 1 87 ? -6.338 -1.591 -5.582 1.00 91.06 87 GLU A C 1
ATOM 687 O O . GLU A 1 87 ? -5.757 -2.093 -6.539 1.00 91.06 87 GLU A O 1
ATOM 692 N N . HIS A 1 88 ? -5.684 -1.235 -4.472 1.00 91.38 88 HIS A N 1
ATOM 693 C CA . HIS A 1 88 ? -4.242 -1.403 -4.284 1.00 91.38 88 HIS A CA 1
ATOM 694 C C . HIS A 1 88 ? -3.798 -2.863 -4.482 1.00 91.38 88 HIS A C 1
ATOM 696 O O . HIS A 1 88 ? -2.834 -3.117 -5.199 1.00 91.38 88 HIS A O 1
ATOM 702 N N . ALA A 1 89 ? -4.548 -3.831 -3.943 1.00 86.00 89 ALA A N 1
ATOM 703 C CA . ALA A 1 89 ? -4.259 -5.258 -4.117 1.00 86.00 89 ALA A CA 1
ATOM 704 C C . ALA A 1 89 ? -4.293 -5.729 -5.586 1.00 86.00 89 ALA A C 1
ATOM 706 O O . ALA A 1 89 ? -3.794 -6.805 -5.907 1.00 86.00 89 ALA A O 1
ATOM 707 N N . LEU A 1 90 ? -4.886 -4.940 -6.487 1.00 84.94 90 LEU A N 1
ATOM 708 C CA . LEU A 1 90 ? -5.035 -5.266 -7.902 1.00 84.94 90 LEU A CA 1
ATOM 709 C C . LEU A 1 90 ? -4.016 -4.547 -8.791 1.00 84.94 90 LEU A C 1
ATOM 711 O O . LEU A 1 90 ? -4.025 -4.776 -10.001 1.00 84.94 90 LEU A O 1
ATOM 715 N N . ILE A 1 91 ? -3.112 -3.739 -8.220 1.00 84.94 91 ILE A N 1
ATOM 716 C CA . ILE A 1 91 ? -2.100 -2.989 -8.979 1.00 84.94 91 ILE A CA 1
ATOM 717 C C . ILE A 1 91 ? -1.273 -3.913 -9.878 1.00 84.94 91 ILE A C 1
ATOM 719 O O . ILE A 1 91 ? -1.147 -3.659 -11.076 1.00 84.94 91 ILE A O 1
ATOM 723 N N . GLY A 1 92 ? -0.788 -5.028 -9.324 1.00 76.00 92 GLY A N 1
ATOM 724 C CA . GLY A 1 92 ? 0.010 -6.013 -10.060 1.00 76.00 92 GLY A CA 1
ATOM 725 C C . GLY A 1 92 ? -0.734 -6.743 -11.179 1.0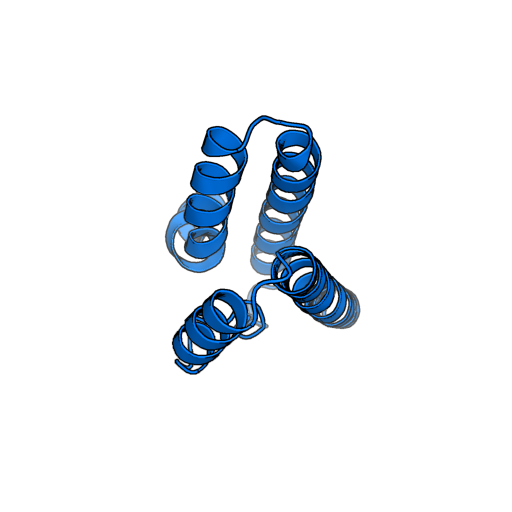0 76.00 92 GLY A C 1
ATOM 726 O O . GLY A 1 92 ? -0.090 -7.274 -12.076 1.00 76.00 92 GLY A O 1
ATOM 727 N N . LEU A 1 93 ? -2.070 -6.754 -11.152 1.00 76.62 93 LEU A N 1
ATOM 728 C CA . LEU A 1 93 ? -2.897 -7.477 -12.119 1.00 76.62 93 LEU A CA 1
ATOM 729 C C . LEU A 1 93 ? -3.509 -6.563 -13.188 1.00 76.62 93 LEU A C 1
ATOM 731 O O . LEU A 1 93 ? -3.597 -6.954 -14.345 1.00 76.62 93 LEU A O 1
ATOM 735 N N . ARG A 1 94 ? -3.989 -5.374 -12.804 1.00 73.69 94 ARG A N 1
ATOM 736 C CA . ARG A 1 94 ? -4.840 -4.528 -13.661 1.00 73.69 94 ARG A CA 1
ATOM 737 C C . ARG A 1 94 ? -4.102 -3.446 -14.427 1.00 73.69 94 ARG A C 1
ATOM 739 O O . ARG A 1 94 ? -4.573 -3.016 -15.472 1.00 73.69 94 ARG A O 1
ATOM 746 N N . TYR A 1 95 ? -2.993 -2.968 -13.885 1.00 71.56 95 TYR A N 1
ATOM 747 C CA . TYR A 1 95 ? -2.292 -1.814 -14.425 1.00 71.56 95 TYR A CA 1
ATOM 748 C C . TYR A 1 95 ? -1.094 -2.121 -15.336 1.00 71.56 95 TYR A C 1
ATOM 750 O O . TYR A 1 95 ? -0.605 -1.155 -15.912 1.00 71.56 95 TYR A O 1
ATOM 758 N N . PRO A 1 96 ? -0.634 -3.374 -15.577 1.00 69.44 96 PRO A N 1
ATOM 759 C CA . PRO A 1 96 ? 0.411 -3.614 -16.576 1.00 69.44 96 PRO A CA 1
ATOM 760 C C . PRO A 1 96 ? 0.097 -3.005 -17.949 1.00 69.44 96 PRO A C 1
ATOM 762 O O . PRO A 1 96 ? 0.976 -2.411 -18.552 1.00 69.44 96 PRO A O 1
ATOM 765 N N . GLU A 1 97 ? -1.158 -3.067 -18.409 1.00 67.56 97 GLU A N 1
ATOM 766 C CA . GLU A 1 97 ? -1.584 -2.491 -19.698 1.00 67.56 97 GLU A CA 1
ATOM 767 C C . GLU A 1 97 ? -1.634 -0.954 -19.699 1.00 67.56 97 GLU A C 1
ATOM 769 O O . GLU A 1 97 ? -1.438 -0.336 -20.737 1.00 67.56 97 GLU A O 1
ATOM 774 N N . LEU A 1 98 ? -1.893 -0.330 -18.543 1.00 66.19 98 LEU A N 1
ATOM 775 C CA . LEU A 1 98 ? -1.916 1.133 -18.382 1.00 66.19 98 LEU A CA 1
ATOM 776 C C . LEU A 1 98 ? -0.517 1.725 -18.171 1.00 66.19 98 LEU A C 1
ATOM 778 O O . LEU A 1 98 ? -0.325 2.926 -18.348 1.00 66.19 98 LEU A O 1
ATOM 782 N N . LEU A 1 99 ? 0.426 0.895 -17.722 1.00 69.62 99 LEU A N 1
ATOM 783 C CA . LEU A 1 99 ? 1.811 1.261 -17.432 1.00 69.62 99 LEU A CA 1
ATOM 784 C C . LEU A 1 99 ? 2.776 0.822 -18.541 1.00 69.62 99 LEU A C 1
ATOM 786 O O . LEU A 1 99 ? 3.907 1.300 -18.568 1.00 69.62 99 LEU A O 1
ATOM 790 N N . ALA A 1 100 ? 2.344 -0.075 -19.433 1.00 65.50 100 ALA A N 1
ATOM 791 C CA . ALA A 1 100 ? 2.974 -0.300 -20.724 1.00 65.50 100 ALA A CA 1
ATOM 792 C C . ALA A 1 100 ? 2.783 0.975 -21.548 1.00 65.50 100 ALA A C 1
ATOM 794 O O . ALA A 1 100 ? 1.657 1.436 -21.726 1.00 65.50 100 ALA A O 1
ATOM 795 N N . ASP A 1 101 ? 3.886 1.595 -21.952 1.00 63.91 101 ASP A N 1
ATOM 796 C CA . ASP A 1 101 ? 3.874 2.974 -22.419 1.00 63.91 101 ASP A CA 1
ATOM 797 C C . ASP A 1 101 ? 2.857 3.257 -23.533 1.00 63.91 101 ASP A C 1
ATOM 799 O O . ASP A 1 101 ? 2.680 2.506 -24.493 1.00 63.91 101 ASP A O 1
ATOM 803 N N . SER A 1 102 ? 2.211 4.413 -23.375 1.00 56.19 102 SER A N 1
ATOM 804 C CA . SER A 1 102 ? 1.677 5.200 -24.481 1.00 56.19 102 SER A CA 1
ATOM 805 C C . SER A 1 102 ? 2.876 5.727 -25.272 1.00 56.19 102 SER A C 1
ATOM 807 O O . SER A 1 102 ? 3.720 6.394 -24.677 1.00 56.19 102 SER A O 1
ATOM 809 N N . GLU A 1 103 ? 2.961 5.383 -26.559 1.00 41.41 103 GLU A N 1
ATOM 810 C CA . GLU A 1 103 ? 3.988 5.869 -27.503 1.00 41.41 103 GLU A CA 1
ATOM 811 C C . GLU A 1 103 ? 4.252 7.385 -27.434 1.00 41.41 103 GLU A C 1
ATOM 813 O O . GLU A 1 103 ? 3.285 8.167 -27.246 1.00 41.41 103 GLU A O 1
#

Organism: NCBI:txid115553

InterPro domains:
  IPR008920 Transcription regulator FadR/GntR, C-terminal [G3DSA:1.20.120.530] (1-92)

Secondary structure (DSSP, 8-state):
-HHHHHHHHHHHHHHHHHHHHHT--HHHHHHHHHHHTSTTTSTT-----GGGHHHHHHHHHHHHHHHHHHHHHTTT-HHHHHHHHHHHTTHHHHSHHHHSPP-

Sequence (103 aa):
MESDINQWSELNAHFHSIIIDSIGSGVVADAIARNNHLPFAAADSIIIDDDDLEREFKKLQLAQFHHELIFQSLKGEGARAEMLMREHALIGLRYPELLADSE